Protein AF-A0A944NTG9-F1 (afdb_monomer)

Secondary structure (DSSP, 8-state):
-PPP-HHHHHHHHHHHHHHTTTT-----TTS-EE----PPPP-SSSPPHHHHHHHHHHHHHHHHHHHTT-EE-

Foldseek 3Di:
DDDDDCVVVVVVVVVVCVVVVVLDADDDPVAAADEQDFDDDDPPDDDDPVVVVGVVVSVVVQVVVVVVRHRYD

pLDDT: mean 96.13, std 5.53, range [54.59, 98.69]

Nearest PDB structures (foldseek):
  7nuc-assembly1_A  TM=9.572E-01  e=3.519E-05  Neisseria gonorrhoeae
  4as1-assembly1_A  TM=9.673E-01  e=5.367E-05  Escherichia coli K-12
  7nu0-assembly1_A  TM=9.581E-01  e=5.758E-05  Neisseria gonorrhoeae
  3zjv-assembly1_A  TM=9.723E-01  e=8.782E-05  Escherichia coli

Solvent-accessible surface area (backbone atoms only — not comparable to full-atom values): 4700 Å² total; per-residue (Å²): 131,84,80,89,57,61,72,62,52,53,55,52,51,54,49,56,37,58,79,64,45,69,73,69,74,76,95,56,90,94,31,58,77,42,77,67,83,73,87,79,79,77,90,87,76,78,90,50,72,70,54,54,55,53,54,51,54,47,49,51,53,44,51,53,42,39,77,71,59,31,46,48,80

Mean predicted aligned error: 3.35 Å

Sequence (73 aa):
MSRYNFKENEAKWQSVWEDRQCFAVGEDADRPKYYVLEMFPYPSGRIHMGHVRNYALGDVVARYKRARGFNVL

Radius of gyration: 15.32 Å; Cα contacts (8 Å, |Δi|>4): 42; chains: 1; bounding box: 42×28×36 Å

Structure (mmCIF, N/CA/C/O backbone):
data_AF-A0A944NTG9-F1
#
_entry.id   AF-A0A944NTG9-F1
#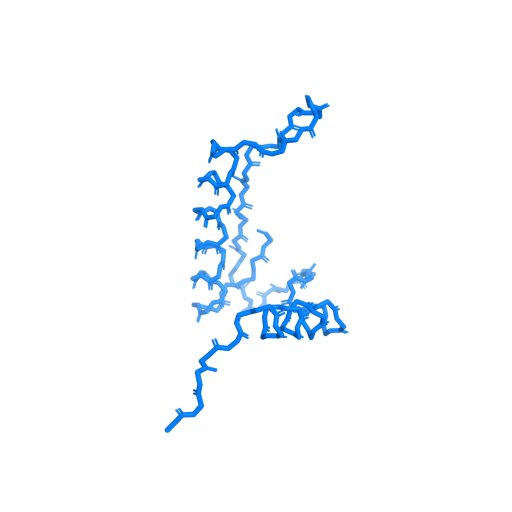
loop_
_atom_site.group_PDB
_atom_site.id
_atom_site.type_symbol
_atom_site.label_atom_id
_atom_site.label_alt_id
_atom_site.label_comp_id
_atom_site.label_asym_id
_atom_site.label_entity_id
_atom_site.label_seq_id
_atom_site.pdbx_PDB_ins_code
_atom_site.Cartn_x
_atom_site.Cartn_y
_atom_site.Cartn_z
_atom_site.occupancy
_atom_site.B_iso_or_equiv
_atom_site.auth_seq_id
_atom_site.auth_comp_id
_atom_site.auth_asym_id
_atom_site.auth_atom_id
_atom_site.pdbx_PDB_model_num
ATOM 1 N N . MET A 1 1 ? -29.440 13.623 1.440 1.00 54.59 1 MET A N 1
ATOM 2 C CA . MET A 1 1 ? -28.306 12.671 1.399 1.00 54.59 1 MET A CA 1
ATOM 3 C C . MET A 1 1 ? -27.716 12.596 2.797 1.00 54.59 1 MET A C 1
ATOM 5 O O . MET A 1 1 ? -27.515 13.652 3.388 1.00 54.59 1 MET A O 1
ATOM 9 N N . SER A 1 2 ? -27.514 11.403 3.361 1.00 80.62 2 SER A N 1
ATOM 10 C CA . SER A 1 2 ? -26.803 11.279 4.641 1.00 80.62 2 SER A CA 1
ATOM 11 C C . SER A 1 2 ? -25.329 11.669 4.458 1.00 80.62 2 SER A C 1
ATOM 13 O O . SER A 1 2 ? -24.765 11.530 3.372 1.00 80.62 2 SER A O 1
ATOM 15 N N . ARG A 1 3 ? -24.711 12.218 5.507 1.00 90.44 3 ARG A N 1
ATOM 16 C CA . ARG A 1 3 ? -23.306 12.649 5.498 1.00 90.44 3 ARG A CA 1
ATOM 17 C C . ARG A 1 3 ? -22.375 11.435 5.381 1.00 90.44 3 ARG A C 1
ATOM 19 O O . ARG A 1 3 ? -22.594 10.437 6.060 1.00 90.44 3 ARG A O 1
ATOM 26 N N . TYR A 1 4 ? -21.310 11.548 4.587 1.00 93.50 4 TYR A N 1
ATOM 27 C CA . TYR A 1 4 ? -20.262 10.526 4.510 1.00 93.50 4 TYR A CA 1
ATOM 28 C C . TYR A 1 4 ? -19.602 10.299 5.882 1.00 93.50 4 TYR A C 1
ATOM 30 O O . TYR A 1 4 ? -19.156 11.251 6.527 1.00 93.50 4 TYR A O 1
ATOM 38 N N . ASN A 1 5 ? -19.536 9.038 6.319 1.00 95.19 5 ASN A N 1
ATOM 39 C CA . ASN A 1 5 ? -18.863 8.629 7.551 1.00 95.19 5 ASN A CA 1
ATOM 40 C C . ASN A 1 5 ? -17.553 7.904 7.217 1.00 95.19 5 ASN A C 1
ATOM 42 O O . ASN A 1 5 ? -17.552 6.707 6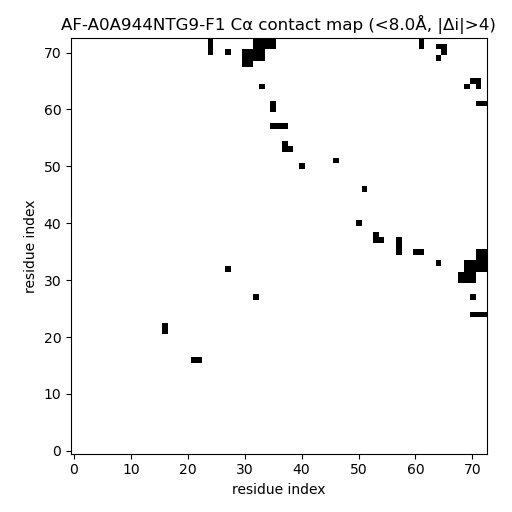.932 1.00 95.19 5 ASN A O 1
ATOM 46 N N . PHE A 1 6 ? -16.434 8.626 7.232 1.00 95.81 6 PHE A N 1
ATOM 47 C CA . PHE A 1 6 ? -15.129 8.062 6.879 1.00 95.81 6 PHE A CA 1
ATOM 48 C C . PHE A 1 6 ? -14.681 6.960 7.845 1.00 95.81 6 PHE A C 1
ATOM 50 O O . PHE A 1 6 ? -14.135 5.965 7.391 1.00 95.81 6 PHE A O 1
ATOM 57 N N . LYS A 1 7 ? -14.993 7.067 9.146 1.00 95.81 7 LYS A N 1
ATOM 58 C CA . LYS A 1 7 ? -14.579 6.073 10.151 1.00 95.81 7 LYS A CA 1
ATOM 59 C C . LYS A 1 7 ? -15.132 4.682 9.846 1.00 95.81 7 LYS A C 1
ATOM 61 O O . LYS A 1 7 ? -14.403 3.701 9.909 1.00 95.81 7 LYS A O 1
ATOM 66 N N . GLU A 1 8 ? -16.414 4.609 9.497 1.00 96.38 8 GLU A N 1
ATOM 67 C CA . GLU A 1 8 ? -1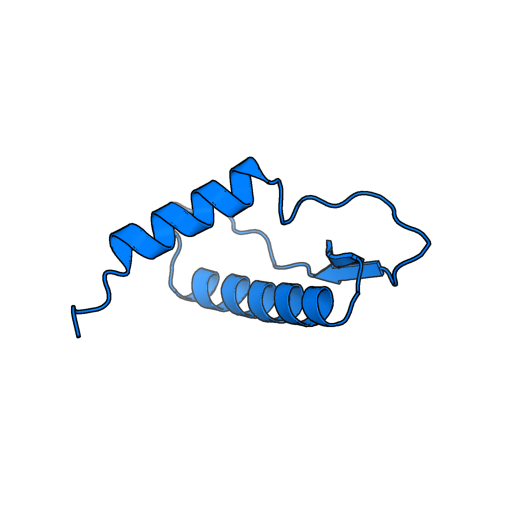7.065 3.346 9.133 1.00 96.38 8 GLU A CA 1
ATOM 68 C C . GLU A 1 8 ? -16.584 2.835 7.773 1.00 96.38 8 GLU A C 1
ATOM 70 O O . GLU A 1 8 ? -16.314 1.646 7.616 1.00 96.38 8 GLU A O 1
ATOM 75 N N . ASN A 1 9 ? -16.459 3.725 6.784 1.00 96.44 9 ASN A N 1
ATOM 76 C CA . ASN A 1 9 ? -16.087 3.326 5.428 1.00 96.44 9 ASN A CA 1
ATOM 77 C C . ASN A 1 9 ? -14.624 2.872 5.328 1.00 96.44 9 ASN A C 1
ATOM 79 O O . ASN A 1 9 ? -14.359 1.857 4.688 1.00 96.44 9 ASN A O 1
ATOM 83 N N . GLU A 1 10 ? -13.687 3.577 5.962 1.00 97.94 10 GLU A N 1
ATOM 84 C CA . GLU A 1 10 ? -12.264 3.216 5.962 1.00 97.94 10 GLU A CA 1
ATOM 85 C C . GLU A 1 10 ? -12.039 1.861 6.636 1.00 97.94 10 GLU A C 1
ATOM 87 O O . GLU A 1 10 ? -11.422 0.984 6.032 1.00 97.94 10 GLU A O 1
ATOM 92 N N . ALA A 1 11 ? -12.618 1.648 7.825 1.00 98.06 11 ALA A N 1
ATOM 93 C CA . ALA A 1 11 ? -12.507 0.378 8.542 1.00 98.06 11 ALA A CA 1
ATOM 94 C C . ALA A 1 11 ? -13.107 -0.788 7.737 1.00 98.06 11 ALA A C 1
ATOM 96 O O . ALA A 1 11 ? -12.488 -1.845 7.606 1.00 98.06 11 ALA A O 1
ATOM 97 N N . LYS A 1 12 ? -14.284 -0.574 7.129 1.00 98.06 12 LYS A N 1
ATOM 98 C CA . LYS A 1 12 ? -14.932 -1.567 6.264 1.00 98.06 12 LYS A CA 1
ATOM 99 C C . LYS A 1 12 ? -14.032 -1.976 5.097 1.00 98.06 12 LYS A C 1
ATOM 101 O O . LYS A 1 12 ? -13.870 -3.165 4.845 1.00 98.06 12 LYS A O 1
ATOM 106 N N . TRP A 1 13 ? -13.482 -1.016 4.351 1.00 98.38 13 TRP A N 1
ATOM 107 C CA . TRP A 1 13 ? -12.698 -1.336 3.154 1.00 98.38 13 TRP A CA 1
ATOM 108 C C . TRP A 1 13 ? -11.335 -1.940 3.478 1.00 98.38 13 TRP A C 1
ATOM 110 O O . TRP A 1 13 ? -10.917 -2.848 2.765 1.00 98.38 13 TRP A O 1
ATOM 120 N N . GLN A 1 14 ? -10.683 -1.506 4.560 1.00 98.56 14 GLN A N 1
ATOM 121 C CA . GLN A 1 14 ? -9.441 -2.121 5.038 1.00 98.56 14 GLN A CA 1
ATOM 122 C C . GLN A 1 14 ? -9.649 -3.606 5.366 1.00 98.56 14 GLN A C 1
ATOM 124 O O . GLN A 1 14 ? -8.914 -4.437 4.838 1.00 98.56 14 GLN A O 1
ATOM 129 N N . SER A 1 15 ? -10.710 -3.942 6.113 1.00 98.50 15 SER A N 1
ATOM 130 C CA . SER A 1 15 ? -11.081 -5.336 6.405 1.00 98.50 15 SER A CA 1
ATOM 131 C C . SER A 1 15 ? -11.380 -6.129 5.131 1.00 98.50 15 SER A C 1
ATOM 133 O O . SER A 1 15 ? -10.836 -7.209 4.943 1.00 98.50 15 SER A O 1
ATOM 135 N N . VAL A 1 16 ? -12.156 -5.574 4.191 1.00 98.69 16 VAL A N 1
ATOM 136 C CA . VAL A 1 16 ? -12.450 -6.258 2.918 1.00 98.69 16 VAL A CA 1
ATOM 137 C C . VAL A 1 16 ? -11.182 -6.526 2.098 1.00 98.69 16 VAL A C 1
ATOM 139 O O . VAL A 1 16 ? -11.094 -7.567 1.444 1.00 98.69 16 VAL A O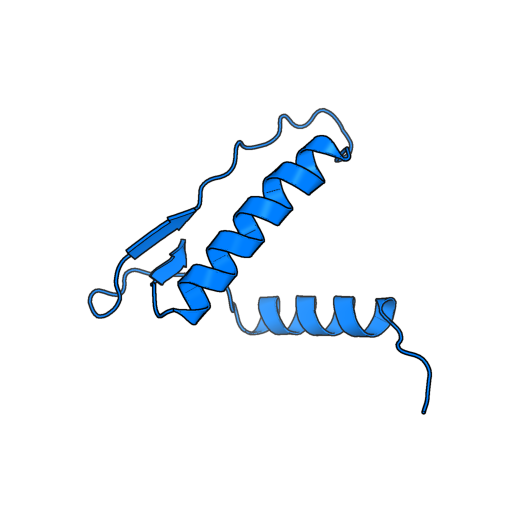 1
ATOM 142 N N . TRP A 1 17 ? -10.217 -5.602 2.081 1.00 98.44 17 TRP A N 1
ATOM 143 C CA . TRP A 1 17 ? -8.956 -5.801 1.363 1.00 98.44 17 TRP A CA 1
ATOM 144 C C . TRP A 1 17 ? -8.074 -6.858 2.019 1.00 98.44 17 TRP A C 1
ATOM 146 O O . TRP A 1 17 ? -7.436 -7.626 1.299 1.00 98.44 17 TRP A O 1
ATOM 156 N N . GLU A 1 18 ? -8.047 -6.899 3.348 1.00 98.50 18 GLU A N 1
ATOM 157 C CA . GLU A 1 18 ? -7.314 -7.901 4.118 1.00 98.50 18 GLU A CA 1
ATOM 158 C C . GLU A 1 18 ? -7.934 -9.292 3.941 1.00 98.50 18 GLU A C 1
ATOM 160 O O . GLU A 1 18 ? -7.245 -10.208 3.494 1.00 98.50 18 GLU A O 1
ATOM 165 N N . ASP A 1 19 ? -9.245 -9.440 4.136 1.00 98.62 19 ASP A N 1
ATOM 166 C CA . ASP A 1 19 ? -9.955 -10.722 3.997 1.00 98.62 19 ASP A CA 1
ATOM 167 C C . ASP A 1 19 ? -9.787 -11.333 2.599 1.00 98.62 19 ASP A C 1
ATOM 169 O O . ASP A 1 19 ? -9.683 -12.547 2.430 1.00 98.62 19 ASP A O 1
ATOM 173 N N . ARG A 1 20 ? -9.752 -10.480 1.569 1.00 98.38 20 ARG A N 1
ATOM 174 C CA . ARG A 1 20 ? -9.591 -10.894 0.167 1.00 98.38 20 ARG A CA 1
ATOM 175 C C . ARG A 1 20 ? -8.141 -10.943 -0.292 1.00 98.38 20 ARG A C 1
ATOM 177 O O . ARG A 1 20 ? -7.906 -11.225 -1.466 1.00 98.38 20 ARG A O 1
ATOM 184 N N . GLN A 1 21 ? -7.191 -10.612 0.583 1.00 98.00 21 GLN A N 1
ATOM 185 C CA . GLN A 1 21 ? -5.768 -10.530 0.255 1.00 98.00 21 GLN A CA 1
ATOM 186 C C . GLN A 1 21 ? -5.515 -9.670 -1.000 1.00 98.00 21 GLN A C 1
ATOM 188 O O . GLN A 1 21 ? -4.682 -9.996 -1.843 1.00 98.00 21 GLN A O 1
ATOM 193 N N . CYS A 1 22 ? -6.241 -8.551 -1.145 1.00 97.25 22 CYS A N 1
ATOM 194 C CA . CYS A 1 22 ? -6.304 -7.757 -2.380 1.00 97.25 22 CYS A CA 1
ATOM 195 C C . CYS A 1 22 ? -4.947 -7.248 -2.887 1.00 97.25 22 CYS A C 1
ATOM 197 O O . CYS A 1 22 ? -4.843 -6.898 -4.065 1.00 97.25 22 CYS A O 1
ATOM 199 N N . PHE A 1 23 ? -3.941 -7.167 -2.015 1.00 97.50 23 PHE A N 1
ATOM 200 C CA . PHE A 1 23 ? -2.597 -6.686 -2.335 1.00 97.50 23 PHE A CA 1
ATOM 201 C C . PHE A 1 23 ? -1.513 -7.760 -2.216 1.00 97.50 23 PHE A C 1
ATOM 203 O O . PHE A 1 23 ? -0.385 -7.493 -2.620 1.00 97.50 23 PHE A O 1
ATOM 210 N N . ALA A 1 24 ? -1.850 -8.973 -1.765 1.00 97.19 24 ALA A N 1
ATOM 211 C CA . ALA A 1 24 ? -0.935 -10.102 -1.853 1.00 97.19 24 ALA A CA 1
ATOM 212 C C . ALA A 1 24 ? -0.634 -10.401 -3.328 1.00 97.19 24 ALA A C 1
ATOM 214 O O . ALA A 1 24 ? -1.485 -10.231 -4.209 1.00 97.19 24 ALA A O 1
ATOM 215 N N . VAL A 1 25 ? 0.601 -10.803 -3.602 1.00 95.94 25 VAL A N 1
ATOM 216 C CA . VAL A 1 25 ? 1.078 -11.047 -4.958 1.00 95.94 25 VAL A CA 1
ATOM 217 C C . VAL A 1 25 ? 1.981 -12.273 -4.980 1.00 95.94 25 VAL A C 1
ATOM 219 O O . VAL A 1 25 ? 2.801 -12.466 -4.086 1.00 95.94 25 VAL A O 1
ATOM 222 N N . GLY A 1 26 ? 1.802 -13.099 -6.006 1.00 95.38 26 GLY A N 1
ATOM 223 C CA . GLY A 1 26 ? 2.705 -14.184 -6.369 1.00 95.38 26 GLY A CA 1
ATOM 224 C C . GLY A 1 26 ? 3.331 -13.928 -7.737 1.00 95.38 26 GLY A C 1
ATOM 225 O O . GLY A 1 26 ? 3.071 -12.907 -8.382 1.00 95.38 26 GLY A O 1
ATOM 226 N N . GLU A 1 27 ? 4.155 -14.865 -8.190 1.00 94.44 27 GLU A N 1
ATOM 227 C CA . GLU A 1 27 ? 4.665 -14.838 -9.557 1.00 94.44 27 GLU A CA 1
ATOM 228 C C . GLU A 1 27 ? 3.523 -15.080 -10.550 1.00 94.44 27 GLU A C 1
ATOM 230 O O . GLU A 1 27 ? 2.737 -16.012 -10.403 1.00 94.44 27 GLU A O 1
ATOM 235 N N . ASP A 1 28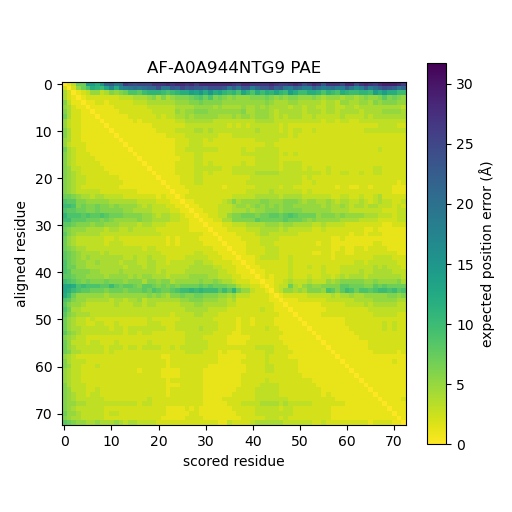 ? 3.429 -14.206 -11.549 1.00 95.62 28 ASP A N 1
ATOM 236 C CA . ASP A 1 28 ? 2.438 -14.259 -12.620 1.00 95.62 28 ASP A CA 1
ATOM 237 C C . ASP A 1 28 ? 3.140 -13.806 -13.903 1.00 95.62 28 ASP A C 1
ATOM 239 O O . ASP A 1 28 ? 3.514 -12.636 -14.031 1.00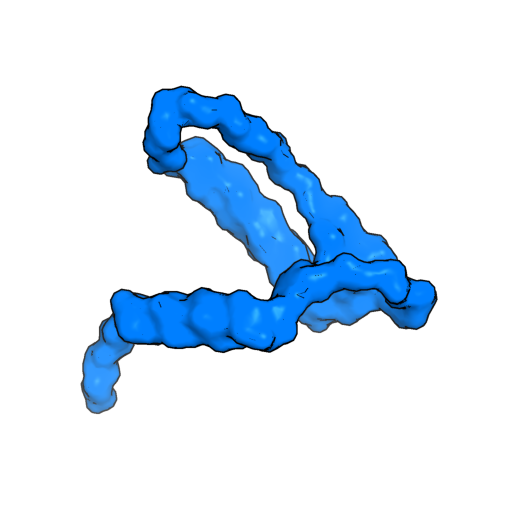 95.62 28 ASP A O 1
ATOM 243 N N . ALA A 1 29 ? 3.400 -14.756 -14.803 1.00 94.69 29 ALA A N 1
ATOM 244 C CA . ALA A 1 29 ? 4.134 -14.519 -16.044 1.00 94.69 29 ALA A CA 1
ATOM 245 C C . ALA A 1 29 ? 3.278 -13.828 -17.120 1.00 94.69 29 ALA A C 1
ATOM 247 O O . ALA A 1 29 ? 3.835 -13.254 -18.057 1.00 94.69 29 ALA A O 1
ATOM 248 N N . ASP A 1 30 ? 1.950 -13.831 -16.969 1.00 96.88 30 ASP A N 1
ATOM 249 C CA . ASP A 1 30 ? 1.019 -13.243 -17.937 1.00 96.88 30 ASP A CA 1
ATOM 250 C C . ASP A 1 30 ? 0.871 -11.725 -17.747 1.00 96.88 30 ASP A C 1
ATOM 252 O O . ASP A 1 30 ? 0.296 -11.024 -18.586 1.00 96.88 30 ASP A O 1
ATOM 256 N N . ARG A 1 31 ? 1.402 -11.185 -16.643 1.00 96.69 31 ARG A N 1
ATOM 257 C CA . ARG A 1 31 ? 1.305 -9.766 -16.290 1.00 96.69 31 ARG A CA 1
ATOM 258 C C . ARG A 1 31 ? 2.683 -9.128 -16.154 1.00 96.69 31 ARG A C 1
ATOM 260 O O . ARG A 1 31 ? 3.578 -9.692 -15.527 1.00 96.69 31 ARG A O 1
ATOM 267 N N . PRO A 1 32 ? 2.871 -7.891 -16.649 1.00 98.00 32 PRO A N 1
ATOM 268 C CA . PRO A 1 32 ? 4.142 -7.204 -16.486 1.00 98.00 32 PRO A CA 1
ATOM 269 C C . PRO A 1 32 ? 4.400 -6.916 -15.001 1.00 98.00 32 PRO A C 1
ATOM 271 O O . PRO A 1 32 ? 3.580 -6.283 -14.330 1.00 98.00 32 PRO A O 1
ATOM 274 N N . LYS A 1 33 ? 5.551 -7.362 -14.488 1.00 97.88 33 LYS A N 1
ATOM 275 C CA . LYS A 1 33 ? 5.987 -7.106 -13.107 1.00 97.88 33 LYS A CA 1
ATOM 276 C C . LYS A 1 33 ? 6.257 -5.617 -12.882 1.00 97.88 33 LYS A C 1
ATOM 278 O O . LYS A 1 33 ? 6.857 -4.948 -13.724 1.00 97.88 33 LYS A O 1
ATOM 283 N N . TYR A 1 34 ? 5.874 -5.109 -11.716 1.00 98.25 34 TYR A N 1
ATOM 284 C CA . TYR A 1 34 ? 6.281 -3.792 -11.230 1.00 98.25 34 TYR A CA 1
ATOM 285 C C . TYR A 1 34 ? 6.549 -3.878 -9.729 1.00 98.25 34 TYR A C 1
ATOM 287 O O . TYR A 1 34 ? 5.732 -4.437 -9.011 1.00 98.25 34 TYR A O 1
ATOM 295 N N . TYR A 1 35 ? 7.672 -3.344 -9.253 1.00 97.88 35 TYR A N 1
ATOM 296 C CA . TYR A 1 35 ? 7.986 -3.314 -7.824 1.00 97.88 35 TYR A CA 1
ATOM 297 C C . TYR A 1 35 ? 8.080 -1.855 -7.373 1.00 97.88 35 TYR A C 1
ATOM 299 O O . TYR A 1 35 ? 8.943 -1.120 -7.859 1.00 97.88 35 T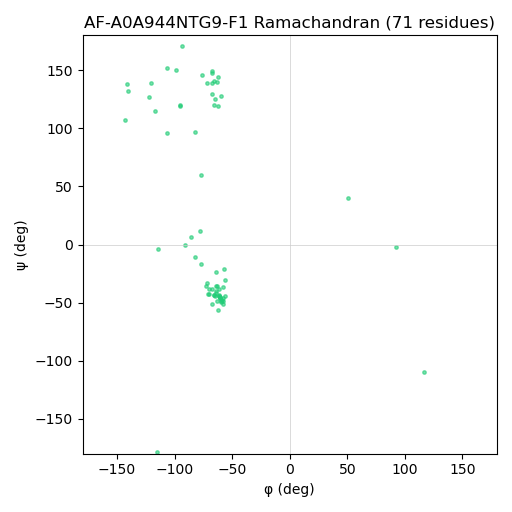YR A O 1
ATOM 307 N N . VAL A 1 36 ? 7.165 -1.426 -6.501 1.00 97.62 36 VAL A N 1
ATOM 308 C CA . VAL A 1 36 ? 7.231 -0.122 -5.830 1.00 97.62 36 VAL A CA 1
ATOM 309 C C . VAL A 1 36 ? 7.885 -0.319 -4.467 1.00 97.62 36 VAL A C 1
ATOM 311 O O . VAL A 1 36 ? 7.368 -1.054 -3.636 1.00 97.62 36 VAL A O 1
ATOM 314 N N . LEU A 1 37 ? 9.010 0.353 -4.223 1.00 97.81 37 LEU A N 1
ATOM 315 C CA . LEU A 1 37 ? 9.718 0.267 -2.950 1.00 97.81 37 LEU A CA 1
ATOM 316 C C . LEU A 1 37 ? 9.858 1.649 -2.324 1.00 97.81 37 LEU A C 1
ATOM 318 O O . LEU A 1 37 ? 10.392 2.570 -2.937 1.00 97.81 37 LEU A O 1
ATOM 322 N N . GLU A 1 38 ? 9.425 1.744 -1.075 1.00 97.25 38 GLU A N 1
ATOM 323 C CA . GLU A 1 38 ? 9.597 2.917 -0.234 1.00 97.25 38 GLU A CA 1
ATOM 324 C C . GLU A 1 38 ? 10.663 2.661 0.830 1.00 97.25 38 GLU A C 1
ATOM 326 O O . GLU A 1 38 ? 10.865 1.530 1.274 1.00 97.25 38 GLU A O 1
ATOM 331 N N . MET A 1 39 ? 11.340 3.722 1.269 1.00 96.69 39 MET A N 1
ATOM 332 C CA . MET A 1 39 ? 12.334 3.617 2.336 1.00 96.69 39 MET A CA 1
ATOM 333 C C . MET A 1 39 ? 11.663 3.151 3.635 1.00 96.69 39 MET A C 1
ATOM 335 O O . MET A 1 39 ? 10.769 3.819 4.169 1.00 96.69 39 MET A O 1
ATOM 339 N N . PHE A 1 40 ? 12.093 2.000 4.157 1.00 94.56 40 PHE A N 1
ATOM 340 C CA . PHE A 1 40 ? 11.562 1.484 5.414 1.00 94.56 40 PHE A CA 1
ATOM 341 C C . PHE A 1 40 ? 11.885 2.425 6.581 1.00 94.56 40 PHE A C 1
ATOM 343 O O . PHE A 1 40 ? 12.985 2.982 6.638 1.00 94.56 40 PHE A O 1
ATOM 350 N N . PRO A 1 41 ? 10.934 2.628 7.510 1.00 95.50 41 PRO A N 1
ATOM 351 C CA . PRO A 1 41 ? 11.138 3.545 8.615 1.00 95.50 41 PRO A CA 1
ATOM 352 C C . PRO A 1 41 ? 12.055 2.913 9.659 1.00 95.50 41 PRO A C 1
ATOM 354 O O . PRO A 1 41 ? 11.966 1.720 9.951 1.00 95.50 41 PRO A O 1
ATOM 357 N N . TYR A 1 42 ? 12.879 3.736 10.302 1.00 95.31 42 TYR A N 1
ATOM 358 C CA . TYR A 1 42 ? 13.470 3.350 11.578 1.00 95.31 42 TYR A CA 1
ATOM 359 C C . TYR A 1 42 ? 12.378 3.384 12.668 1.00 95.31 42 TYR A C 1
ATOM 361 O O . TYR A 1 42 ? 11.582 4.328 12.682 1.00 95.31 42 TYR A O 1
ATOM 369 N N . PRO A 1 43 ? 12.312 2.413 13.600 1.00 93.62 43 PRO A N 1
ATOM 370 C CA . PRO A 1 43 ? 11.259 2.345 14.617 1.00 93.62 43 PRO A CA 1
ATOM 371 C C . PRO A 1 43 ? 11.474 3.359 15.761 1.00 93.62 43 PRO A C 1
ATOM 373 O O . PRO A 1 43 ? 11.584 2.997 16.928 1.00 93.62 43 PRO A O 1
ATOM 376 N N . SER A 1 44 ? 11.508 4.658 15.450 1.00 89.88 44 SER A N 1
ATOM 377 C CA . SER A 1 44 ? 11.726 5.758 16.408 1.00 89.88 44 SER A CA 1
ATOM 378 C C . SER A 1 44 ? 10.493 6.124 17.250 1.00 89.88 44 SER A C 1
ATOM 380 O O . SER A 1 44 ? 10.471 7.176 17.886 1.00 89.88 44 SER A O 1
ATOM 382 N N . GLY A 1 45 ? 9.439 5.306 17.228 1.00 94.06 45 GLY A N 1
ATOM 383 C CA . GLY A 1 45 ? 8.175 5.565 17.915 1.00 94.06 45 GLY A CA 1
ATOM 384 C C . GLY A 1 45 ? 7.009 5.712 16.942 1.00 94.06 45 GLY A C 1
ATOM 385 O O . GLY A 1 45 ? 6.557 4.726 16.366 1.00 94.06 45 GLY A O 1
ATOM 386 N N . ARG A 1 46 ? 6.470 6.929 16.793 1.00 95.00 46 ARG A N 1
ATOM 387 C CA . ARG A 1 46 ? 5.260 7.181 15.991 1.00 95.00 46 ARG A CA 1
ATOM 388 C C . ARG A 1 46 ? 5.576 7.704 14.591 1.00 95.00 46 ARG A C 1
ATOM 390 O O . ARG A 1 46 ? 6.535 8.439 14.377 1.00 95.00 46 ARG A O 1
ATOM 397 N N . ILE A 1 47 ? 4.690 7.382 13.654 1.00 96.00 47 ILE A N 1
ATOM 398 C CA . ILE A 1 47 ? 4.722 7.887 12.282 1.00 96.00 47 ILE A CA 1
ATOM 399 C C . ILE A 1 47 ? 4.464 9.404 12.282 1.00 96.00 47 ILE A C 1
ATOM 401 O O . ILE A 1 47 ? 3.413 9.865 12.718 1.00 96.00 47 ILE A O 1
ATOM 405 N N . HIS A 1 48 ? 5.421 10.185 11.780 1.00 95.88 48 HIS A N 1
ATOM 406 C CA . HIS A 1 48 ? 5.258 11.612 11.477 1.00 95.88 48 HIS A CA 1
ATOM 407 C C . HIS A 1 48 ? 4.851 11.883 10.014 1.00 95.88 48 HIS A C 1
ATOM 409 O O . HIS A 1 48 ? 4.956 11.011 9.152 1.00 95.88 48 HIS A O 1
ATOM 415 N N . MET A 1 49 ? 4.494 13.132 9.692 1.00 96.94 49 MET A N 1
ATOM 416 C CA . MET A 1 49 ? 4.025 13.533 8.352 1.00 96.94 49 MET A CA 1
ATOM 417 C C . MET A 1 49 ? 4.993 13.209 7.204 1.00 96.94 49 MET A C 1
ATOM 419 O O . MET A 1 49 ? 4.542 12.907 6.102 1.00 96.94 49 MET A O 1
ATOM 423 N N . GLY A 1 50 ? 6.308 13.208 7.452 1.00 96.31 50 GLY A N 1
ATOM 424 C CA . GLY A 1 50 ? 7.297 12.749 6.465 1.00 96.31 50 GLY A CA 1
ATOM 425 C C . GLY A 1 50 ? 7.055 11.313 5.975 1.00 96.31 50 GLY A C 1
ATOM 426 O O . GLY A 1 50 ? 7.047 11.076 4.772 1.00 96.31 50 GLY A O 1
ATOM 427 N N . HIS A 1 51 ? 6.760 10.379 6.882 1.00 97.12 51 HIS A N 1
ATOM 428 C CA . HIS A 1 51 ? 6.417 9.002 6.528 1.00 97.12 51 HIS A CA 1
ATOM 429 C C . HIS A 1 51 ? 5.099 8.925 5.758 1.00 97.12 51 HIS A C 1
ATOM 431 O O . HIS A 1 51 ? 5.019 8.222 4.758 1.00 97.12 51 HIS A O 1
ATOM 437 N N . VAL A 1 52 ? 4.078 9.677 6.195 1.00 97.19 52 VAL A N 1
ATOM 438 C CA . VAL A 1 52 ? 2.772 9.710 5.516 1.00 97.19 52 VAL A CA 1
ATOM 439 C C . VAL A 1 52 ? 2.949 10.152 4.068 1.00 97.19 52 VAL A C 1
ATOM 441 O O . VAL A 1 52 ? 2.428 9.505 3.167 1.00 97.19 52 VAL A O 1
ATOM 444 N N . ARG A 1 53 ? 3.737 11.207 3.827 1.00 97.44 53 ARG A N 1
ATOM 445 C CA . ARG A 1 53 ? 4.050 11.665 2.470 1.00 97.44 53 ARG A CA 1
ATOM 446 C C . ARG A 1 53 ? 4.780 10.592 1.664 1.00 97.44 53 ARG A C 1
ATOM 448 O O . ARG A 1 53 ? 4.430 10.392 0.508 1.00 97.44 53 ARG A O 1
ATOM 455 N N . ASN A 1 54 ? 5.770 9.929 2.259 1.00 96.94 54 ASN A N 1
ATOM 456 C CA . ASN A 1 54 ? 6.550 8.904 1.574 1.00 96.94 54 ASN A CA 1
ATOM 457 C C . ASN A 1 54 ? 5.665 7.720 1.146 1.00 96.94 54 ASN A C 1
ATOM 459 O O . ASN A 1 54 ? 5.533 7.429 -0.038 1.00 96.94 54 ASN A O 1
ATOM 463 N N . TYR A 1 55 ? 4.959 7.107 2.098 1.00 97.94 55 TYR A N 1
ATOM 464 C CA . TYR A 1 55 ? 4.169 5.902 1.842 1.00 97.94 55 TYR A CA 1
ATOM 465 C C . TYR A 1 55 ? 2.907 6.162 1.023 1.00 97.94 55 TYR A C 1
ATOM 467 O O . TYR A 1 55 ? 2.537 5.322 0.209 1.00 97.94 55 TYR A O 1
ATOM 475 N N . ALA A 1 56 ? 2.266 7.326 1.175 1.00 97.88 56 ALA A N 1
ATOM 476 C CA . ALA A 1 56 ? 1.097 7.659 0.365 1.00 97.88 56 ALA A CA 1
ATOM 477 C C . ALA A 1 56 ? 1.459 7.856 -1.116 1.00 97.88 56 ALA A C 1
ATOM 479 O O . ALA A 1 56 ? 0.699 7.437 -1.985 1.00 97.88 56 ALA A O 1
ATOM 480 N N . LEU A 1 57 ? 2.611 8.466 -1.423 1.00 97.44 57 LEU A N 1
ATOM 481 C CA . LEU A 1 57 ? 3.059 8.623 -2.811 1.00 97.44 57 LEU A CA 1
ATOM 482 C C . LEU A 1 57 ? 3.378 7.265 -3.450 1.00 97.44 57 LEU A C 1
ATOM 484 O O . LEU A 1 57 ? 2.924 7.008 -4.568 1.00 97.44 57 LEU A O 1
ATOM 488 N N . GLY A 1 58 ? 4.068 6.383 -2.721 1.00 98.00 58 GLY A N 1
ATOM 489 C CA . GLY A 1 58 ? 4.295 5.001 -3.145 1.00 98.00 58 GLY A CA 1
ATOM 490 C C . GLY A 1 58 ? 2.996 4.240 -3.402 1.00 98.00 58 GLY A C 1
ATOM 491 O O . GLY A 1 58 ? 2.818 3.663 -4.476 1.00 98.00 58 GLY A O 1
ATOM 492 N N . ASP A 1 59 ? 2.038 4.307 -2.472 1.00 98.44 59 ASP A N 1
ATOM 493 C CA . ASP A 1 59 ? 0.744 3.622 -2.594 1.00 98.44 59 ASP A CA 1
ATOM 494 C C . ASP A 1 59 ? -0.083 4.142 -3.787 1.00 98.44 59 ASP A C 1
ATOM 496 O O . ASP A 1 59 ? -0.713 3.357 -4.501 1.00 98.44 59 ASP A O 1
ATOM 500 N N . VAL A 1 60 ? -0.022 5.445 -4.096 1.00 98.50 60 VAL A N 1
ATOM 501 C CA . VAL A 1 60 ? -0.650 6.008 -5.308 1.00 98.50 60 VAL A CA 1
ATOM 502 C C . VAL A 1 60 ? -0.058 5.387 -6.575 1.00 98.50 60 VAL A C 1
ATOM 504 O O . VAL A 1 60 ? -0.810 4.972 -7.463 1.00 98.50 60 VAL A O 1
ATOM 507 N N . VAL A 1 61 ? 1.271 5.278 -6.667 1.00 98.44 61 VAL A N 1
ATOM 508 C CA . VAL A 1 61 ? 1.939 4.646 -7.818 1.00 98.44 61 VAL A CA 1
ATOM 509 C C . VAL A 1 61 ? 1.589 3.160 -7.899 1.00 98.44 61 VAL A C 1
ATOM 511 O O . VAL A 1 61 ? 1.253 2.675 -8.985 1.00 98.44 61 VAL A O 1
ATOM 514 N N . ALA A 1 62 ? 1.605 2.448 -6.770 1.00 98.62 62 ALA A N 1
ATOM 515 C CA . ALA A 1 62 ? 1.276 1.027 -6.698 1.00 98.62 62 ALA A CA 1
ATOM 516 C C . ALA A 1 62 ? -0.156 0.754 -7.185 1.00 98.62 62 ALA A C 1
ATOM 518 O O . ALA A 1 62 ? -0.373 -0.085 -8.067 1.00 98.62 62 ALA A O 1
ATOM 519 N N . ARG A 1 63 ? -1.137 1.519 -6.690 1.00 98.44 63 ARG A N 1
ATOM 520 C CA . ARG A 1 63 ? -2.545 1.411 -7.108 1.00 98.44 63 ARG A CA 1
ATOM 521 C C . ARG A 1 63 ? -2.741 1.778 -8.571 1.00 98.44 63 ARG A C 1
ATOM 523 O O . ARG A 1 63 ? -3.455 1.067 -9.279 1.00 98.44 63 ARG A O 1
ATOM 530 N N . TYR A 1 64 ? -2.082 2.836 -9.045 1.00 98.62 64 TYR A N 1
ATOM 531 C CA . TYR A 1 64 ? -2.129 3.228 -10.452 1.00 98.62 64 TYR A CA 1
ATOM 532 C C . TYR A 1 64 ? -1.601 2.112 -11.362 1.00 98.62 64 TYR A C 1
ATOM 534 O O . TYR A 1 64 ? -2.278 1.716 -12.310 1.00 98.62 64 TYR A O 1
ATOM 542 N N . LYS A 1 65 ? -0.425 1.547 -11.064 1.00 98.50 65 LYS A N 1
ATOM 543 C CA . LYS A 1 65 ? 0.161 0.457 -11.860 1.00 98.50 65 LYS A CA 1
ATOM 544 C C . LYS A 1 65 ? -0.695 -0.808 -11.813 1.00 98.50 65 LYS A C 1
ATOM 546 O O . LYS A 1 65 ? -0.911 -1.417 -12.861 1.00 98.50 65 LYS A O 1
ATOM 551 N N . ARG A 1 66 ? -1.267 -1.15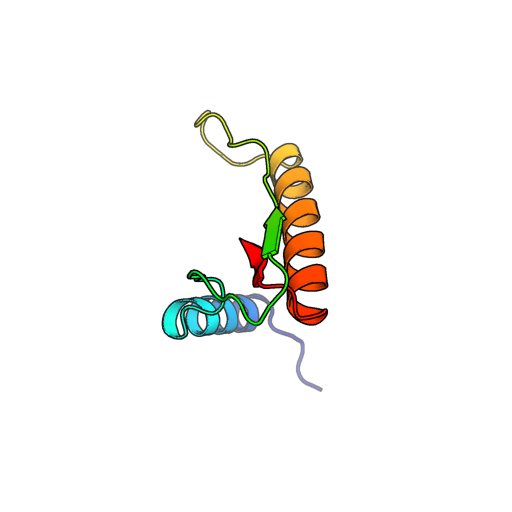2 -10.655 1.00 97.88 66 ARG A N 1
ATOM 552 C CA . ARG A 1 66 ? -2.192 -2.289 -10.521 1.00 97.88 66 ARG A CA 1
ATOM 553 C C . ARG A 1 66 ? -3.440 -2.097 -11.390 1.00 97.88 66 ARG A C 1
ATOM 555 O O . ARG A 1 66 ? -3.804 -3.006 -12.128 1.00 97.88 66 ARG A O 1
ATOM 562 N N . ALA A 1 67 ? -4.031 -0.898 -11.398 1.00 98.12 67 ALA A N 1
ATOM 563 C CA . ALA A 1 67 ? -5.160 -0.558 -12.273 1.00 98.12 67 ALA A CA 1
ATOM 564 C C . ALA A 1 67 ? -4.801 -0.582 -13.773 1.00 98.12 67 ALA A C 1
ATOM 566 O O . ALA A 1 67 ? -5.670 -0.771 -14.620 1.00 98.12 67 ALA A O 1
ATOM 567 N N . ARG A 1 68 ? -3.517 -0.421 -14.113 1.00 98.19 68 ARG A N 1
ATOM 568 C CA . ARG A 1 68 ? -2.978 -0.552 -15.477 1.00 98.19 68 ARG A CA 1
ATOM 569 C C . ARG A 1 68 ? -2.611 -1.993 -15.865 1.00 98.19 68 ARG A C 1
ATOM 571 O O . ARG A 1 68 ? -2.040 -2.181 -16.934 1.00 98.19 68 ARG A O 1
ATOM 578 N N . GLY A 1 69 ? -2.924 -2.987 -15.030 1.00 97.38 69 GLY A N 1
ATOM 579 C CA . GLY A 1 69 ? -2.731 -4.413 -15.321 1.00 97.38 69 GLY A CA 1
ATOM 580 C C . GLY A 1 69 ? -1.397 -5.003 -14.855 1.00 97.38 69 GLY A C 1
ATOM 581 O O . GLY A 1 69 ? -1.194 -6.210 -14.978 1.00 97.38 69 GLY A O 1
ATOM 582 N N . PHE A 1 70 ? -0.504 -4.201 -14.269 1.00 98.44 70 PHE A N 1
ATOM 583 C CA . PHE A 1 70 ? 0.780 -4.700 -13.770 1.00 98.44 70 PHE A CA 1
ATOM 584 C C . PHE A 1 70 ? 0.590 -5.640 -12.581 1.00 98.44 70 PHE A C 1
ATOM 586 O O . PHE A 1 70 ? -0.324 -5.451 -11.769 1.00 98.44 70 PHE A O 1
ATOM 593 N N . ASN A 1 71 ? 1.474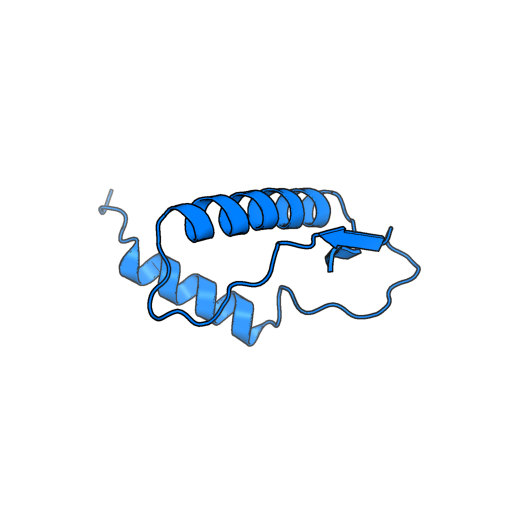 -6.627 -12.461 1.00 98.19 71 ASN A N 1
ATOM 594 C CA . ASN A 1 71 ? 1.621 -7.430 -11.258 1.00 98.19 71 ASN A CA 1
ATOM 595 C C . ASN A 1 71 ? 2.512 -6.667 -10.268 1.00 98.19 71 ASN A C 1
ATOM 597 O O . ASN A 1 71 ? 3.733 -6.623 -10.432 1.00 98.19 71 ASN A O 1
ATOM 601 N N . VAL A 1 72 ? 1.877 -5.967 -9.324 1.00 98.31 72 VAL A N 1
ATOM 602 C CA . VAL A 1 72 ? 2.551 -5.008 -8.440 1.00 98.31 72 VAL A CA 1
ATOM 603 C C . VAL A 1 72 ? 2.923 -5.660 -7.117 1.00 98.31 72 VAL A C 1
ATOM 605 O O . VAL A 1 72 ? 2.015 -6.072 -6.385 1.00 98.31 72 VAL A O 1
ATOM 608 N N . LEU A 1 73 ? 4.229 -5.679 -6.839 1.00 96.50 73 LEU A N 1
ATOM 609 C CA . LEU A 1 73 ? 4.822 -5.875 -5.516 1.00 96.50 73 LEU A CA 1
ATOM 610 C C . LEU A 1 73 ? 5.056 -4.517 -4.848 1.00 96.50 73 LEU A C 1
ATOM 612 O O . LEU A 1 73 ? 5.531 -3.595 -5.558 1.00 96.50 73 LEU A O 1
#